Protein AF-A0A2I0VEV7-F1 (afdb_monomer_lite)

InterPro domains:
  IPR026055 Fatty acyl-CoA reductase [PTHR11011] (1-109)
  IPR033640 Fatty acyl-CoA reductase, C-terminal [PF03015] (19-109)
  IPR033640 Fatty acyl-CoA reductase, C-terminal [cd09071] (10-108)

Secondary structure (DSSP, 8-state):
-HHHHHHHIIIIIHHHHHHHHHHHHTTTS-HHHHHHHHHHHHHHHHHHHHHHHHHT--PPPP-HHHHHHHHHTTT-THHHH----TTTS-HHHIIIIIIHHHHHHHH--

Organism: NCBI:txid906689

Sequence (109 aa):
MTSFHIYMLLHYRLPLETLRLMNLALFRLFPQQYNKYWREYKRVMRLVDIFSPYAFFKGSFDDSNLECLRKAMVNNDEMKLFDFDPVNIEWDDYLINIHMPGVIKYLLK

pLDDT: mean 87.27, std 5.88, range [59.84, 95.69]

Radius of gyration: 21.46 Å; chains: 1; bounding box: 47×20×60 Å

Structure (mmCIF, N/CA/C/O backbone):
data_AF-A0A2I0VEV7-F1
#
_entry.id   AF-A0A2I0VEV7-F1
#
loop_
_atom_site.group_PDB
_atom_site.id
_atom_site.type_symbol
_atom_site.label_atom_id
_atom_site.label_alt_id
_atom_site.label_comp_id
_atom_site.label_asym_id
_atom_site.label_entity_id
_atom_site.label_seq_id
_atom_site.pdbx_PDB_ins_code
_atom_site.Cartn_x
_atom_site.Cartn_y
_atom_site.Cartn_z
_atom_site.occupancy
_atom_site.B_iso_or_equiv
_atom_site.auth_seq_id
_atom_site.auth_comp_id
_atom_site.auth_asym_id
_atom_site.auth_atom_id
_atom_site.pdbx_PDB_model_num
ATOM 1 N N . MET A 1 1 ? -10.908 4.312 -4.552 1.00 81.75 1 MET A N 1
ATOM 2 C CA . MET A 1 1 ? -11.028 5.349 -3.500 1.00 81.75 1 MET A CA 1
ATOM 3 C C . MET A 1 1 ? -12.360 5.307 -2.748 1.00 81.75 1 MET A C 1
ATOM 5 O O . MET A 1 1 ? -12.368 4.775 -1.648 1.00 81.75 1 MET A O 1
ATOM 9 N N . THR A 1 2 ? -13.487 5.786 -3.294 1.00 85.94 2 THR A N 1
ATOM 10 C CA . THR A 1 2 ? -14.745 5.938 -2.521 1.00 85.94 2 THR A CA 1
ATOM 11 C C . THR A 1 2 ? -15.256 4.627 -1.921 1.00 85.94 2 THR A C 1
ATOM 13 O O . THR A 1 2 ? -15.527 4.567 -0.727 1.00 85.94 2 THR A O 1
ATOM 16 N N . SER A 1 3 ? -15.284 3.547 -2.711 1.00 88.69 3 SER A N 1
ATOM 17 C CA . SER A 1 3 ? -15.678 2.216 -2.222 1.00 88.69 3 SER A CA 1
ATOM 18 C C . SER A 1 3 ? -14.768 1.704 -1.099 1.00 88.69 3 SER A C 1
ATOM 20 O O . SER A 1 3 ? -15.251 1.115 -0.137 1.00 88.69 3 SER A O 1
ATOM 22 N N . PHE A 1 4 ? -13.459 1.961 -1.190 1.00 88.19 4 PHE A N 1
ATOM 23 C CA . PHE A 1 4 ? -12.497 1.570 -0.158 1.00 88.19 4 PHE A CA 1
ATOM 24 C C . PHE A 1 4 ? -12.730 2.349 1.143 1.00 88.19 4 PHE A C 1
ATOM 26 O O . PHE A 1 4 ? -12.787 1.756 2.215 1.00 88.19 4 PHE A O 1
ATOM 33 N N . HIS A 1 5 ? -12.932 3.668 1.063 1.00 89.56 5 HIS A N 1
ATOM 34 C CA . HIS A 1 5 ? -13.226 4.479 2.247 1.00 89.56 5 HIS A CA 1
ATOM 35 C C . HIS A 1 5 ? -14.546 4.090 2.912 1.00 89.56 5 HIS A C 1
ATOM 37 O O . HIS A 1 5 ? -14.609 4.059 4.138 1.00 89.56 5 HIS A O 1
ATOM 43 N N . ILE A 1 6 ? -15.580 3.767 2.128 1.00 93.62 6 ILE A N 1
ATOM 44 C CA . ILE A 1 6 ? -16.859 3.275 2.658 1.00 93.62 6 ILE A CA 1
ATOM 45 C C . ILE A 1 6 ? -16.651 1.942 3.384 1.00 93.62 6 ILE A C 1
ATOM 47 O O . ILE A 1 6 ? -17.104 1.791 4.515 1.00 93.62 6 ILE A O 1
ATOM 51 N N . TYR A 1 7 ? -15.909 1.007 2.787 1.00 93.31 7 TYR A N 1
ATOM 52 C CA . TYR A 1 7 ? -15.566 -0.261 3.432 1.00 93.31 7 TYR A CA 1
ATOM 53 C C . TYR A 1 7 ? -14.802 -0.045 4.752 1.00 93.31 7 TYR A C 1
ATOM 55 O O . TYR A 1 7 ? -15.200 -0.572 5.792 1.00 93.31 7 TYR A O 1
ATOM 63 N N . MET A 1 8 ? -13.766 0.802 4.744 1.00 94.12 8 MET A N 1
ATOM 64 C CA . MET A 1 8 ? -12.993 1.147 5.944 1.00 94.12 8 MET A CA 1
ATOM 65 C C . MET A 1 8 ? -13.853 1.803 7.030 1.00 94.12 8 MET A C 1
ATOM 67 O O . MET A 1 8 ? -13.686 1.524 8.221 1.00 94.12 8 MET A O 1
ATOM 71 N N . LEU A 1 9 ? -14.790 2.663 6.628 1.00 94.25 9 LEU A N 1
ATOM 72 C CA . LEU A 1 9 ? -15.732 3.314 7.529 1.00 94.25 9 LEU A CA 1
ATOM 73 C C . LEU A 1 9 ? -16.640 2.284 8.208 1.00 94.25 9 LEU A C 1
ATOM 75 O O . LEU A 1 9 ? -16.722 2.268 9.436 1.00 94.25 9 LEU A O 1
ATOM 79 N N . LEU A 1 10 ? -17.292 1.431 7.416 1.00 95.69 10 LEU A N 1
ATOM 80 C CA . LEU A 1 10 ? -18.288 0.476 7.895 1.00 95.69 10 LEU A CA 1
ATOM 81 C C . LEU A 1 10 ? -17.673 -0.624 8.762 1.00 95.69 10 LEU A C 1
ATOM 83 O O . LEU A 1 10 ? -18.186 -0.907 9.840 1.00 95.69 10 LEU A O 1
ATOM 87 N N . HIS A 1 11 ? -16.566 -1.219 8.317 1.00 93.12 11 HIS A N 1
ATOM 88 C CA . HIS A 1 11 ? -16.007 -2.405 8.966 1.00 93.12 11 HIS A CA 1
ATOM 89 C C . HIS A 1 11 ? -14.988 -2.102 10.065 1.00 93.12 11 HIS A C 1
ATOM 91 O O . HIS A 1 11 ? -14.792 -2.941 10.939 1.00 93.12 11 HIS A O 1
ATOM 97 N N . TYR A 1 12 ? -14.348 -0.928 10.056 1.00 93.94 12 TYR A N 1
ATOM 98 C CA . TYR A 1 12 ? -13.276 -0.626 11.012 1.00 93.94 12 TYR A CA 1
ATOM 99 C C . TYR A 1 12 ? -13.564 0.620 11.838 1.00 93.94 12 TYR A C 1
ATOM 101 O O . TYR A 1 12 ? -13.500 0.560 13.063 1.00 93.94 12 TYR A O 1
ATOM 109 N N . ARG A 1 13 ? -13.918 1.747 11.211 1.00 93.94 13 ARG A N 1
ATOM 110 C CA . ARG A 1 13 ? -14.117 3.003 11.951 1.00 93.94 13 ARG A CA 1
ATOM 111 C C . ARG A 1 13 ? -15.359 2.970 12.841 1.00 93.94 13 ARG A C 1
ATOM 113 O O . ARG A 1 13 ? -15.261 3.379 13.994 1.00 93.94 13 ARG A O 1
ATOM 120 N N . LEU A 1 14 ? -16.497 2.480 12.342 1.00 94.06 14 LEU A N 1
ATOM 121 C CA . LEU A 1 14 ? -17.729 2.387 13.135 1.00 94.06 14 LEU A CA 1
ATOM 122 C C . LEU A 1 14 ? -17.558 1.479 14.370 1.00 94.06 14 LEU A C 1
ATOM 124 O O . LEU A 1 14 ? -17.780 1.978 15.474 1.00 94.06 14 LEU A O 1
ATOM 128 N N . PRO A 1 15 ? -17.079 0.220 14.256 1.00 93.44 15 PRO A N 1
ATOM 129 C CA . PRO A 1 15 ? -16.841 -0.624 15.430 1.00 93.44 15 PRO A CA 1
ATOM 130 C C . PRO A 1 15 ? -15.848 -0.022 16.428 1.00 93.44 15 PRO A C 1
ATOM 132 O O . PRO A 1 15 ? -15.989 -0.197 17.638 1.00 93.44 15 PRO A O 1
ATOM 135 N N . LEU A 1 16 ? -14.848 0.713 15.941 1.00 92.94 16 LEU A N 1
ATOM 136 C CA . LEU A 1 16 ? -13.845 1.356 16.783 1.00 92.94 16 LEU A CA 1
ATOM 137 C C . LEU A 1 16 ? -14.413 2.526 17.596 1.00 92.94 16 LEU A C 1
ATOM 139 O O . LEU A 1 16 ? -14.058 2.691 18.763 1.00 92.94 16 LEU A O 1
ATOM 143 N N . GLU A 1 17 ? -15.321 3.307 17.011 1.00 92.12 17 GLU A N 1
ATOM 144 C CA . GLU A 1 17 ? -16.068 4.342 17.735 1.00 92.12 17 GLU A CA 1
ATOM 145 C C . GLU A 1 17 ? -17.044 3.722 18.744 1.00 92.12 17 GLU A C 1
ATOM 147 O O . GLU A 1 17 ? -17.145 4.199 19.875 1.00 92.12 17 GLU A O 1
ATOM 152 N N . THR A 1 18 ? -17.693 2.603 18.402 1.00 91.12 18 THR A N 1
ATOM 153 C CA . THR A 1 18 ? -18.495 1.832 19.365 1.00 91.12 18 THR A CA 1
ATOM 154 C C . THR A 1 18 ? -17.641 1.375 20.549 1.00 91.12 18 THR A C 1
ATOM 156 O O . THR A 1 18 ? -18.021 1.596 21.700 1.00 91.12 18 THR A O 1
ATOM 159 N N . LEU A 1 19 ? -16.447 0.827 20.292 1.00 89.69 19 LEU A N 1
ATOM 160 C CA . LEU A 1 19 ? -15.495 0.442 21.336 1.00 89.69 19 LEU A CA 1
ATOM 161 C C . LEU A 1 19 ? -15.068 1.646 22.190 1.00 89.69 19 LEU A C 1
ATOM 163 O O . LEU A 1 19 ? -14.940 1.516 23.408 1.00 89.69 19 LEU A O 1
ATOM 167 N N . ARG A 1 20 ? -14.884 2.827 21.584 1.00 89.94 20 ARG A N 1
ATOM 168 C CA . ARG A 1 20 ? -14.563 4.072 22.300 1.00 89.94 20 ARG A CA 1
ATOM 169 C C . ARG A 1 20 ? -15.644 4.430 23.313 1.00 89.94 20 ARG A C 1
ATOM 171 O O . ARG A 1 20 ? -15.326 4.731 24.462 1.00 89.94 20 ARG A O 1
ATOM 178 N N . LEU A 1 21 ? -16.907 4.394 22.889 1.00 90.38 21 LEU A N 1
ATOM 179 C CA . LEU A 1 21 ? -18.056 4.714 23.736 1.00 90.38 21 LEU A CA 1
ATOM 180 C C . LEU A 1 21 ? -18.233 3.683 24.854 1.00 90.38 21 LEU A C 1
ATOM 182 O O . LEU A 1 21 ? -18.394 4.071 26.009 1.00 90.38 21 LEU A O 1
ATOM 186 N N . MET A 1 22 ? -18.118 2.389 24.543 1.00 87.81 22 MET A N 1
ATOM 187 C CA . MET A 1 22 ? -18.156 1.323 25.551 1.00 87.81 22 MET A CA 1
ATOM 188 C C . MET A 1 22 ? -17.044 1.487 26.587 1.00 87.81 22 MET A C 1
ATOM 190 O O . MET A 1 22 ? -17.292 1.381 27.784 1.00 87.81 22 MET A O 1
ATOM 194 N N . ASN A 1 23 ? -15.827 1.808 26.147 1.00 87.81 23 ASN A N 1
ATOM 195 C CA . ASN A 1 23 ? -14.699 2.042 27.040 1.00 87.81 23 ASN A CA 1
ATOM 196 C C . ASN A 1 23 ? -14.937 3.244 27.974 1.00 87.81 23 ASN A C 1
ATOM 198 O O . ASN A 1 23 ? -14.548 3.199 29.136 1.00 87.81 23 ASN A O 1
ATOM 202 N N . LEU A 1 24 ? -15.594 4.308 27.497 1.00 87.38 24 LEU A N 1
ATOM 203 C CA . LEU A 1 24 ? -15.971 5.456 28.332 1.00 87.38 24 LEU A CA 1
ATOM 204 C C . LEU A 1 24 ? -17.077 5.108 29.337 1.00 87.38 24 LEU A C 1
ATOM 206 O O . LEU A 1 24 ? -16.967 5.483 30.501 1.00 87.38 24 LEU A O 1
ATOM 210 N N . ALA A 1 25 ? -18.105 4.376 28.902 1.00 88.50 25 ALA A N 1
ATOM 211 C CA . ALA A 1 25 ? -19.211 3.946 2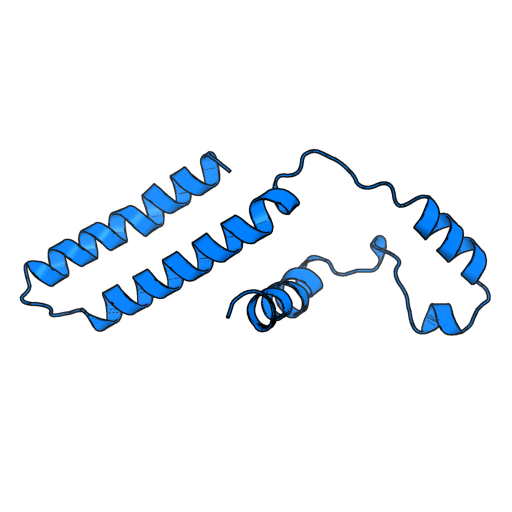9.758 1.00 88.50 25 ALA A CA 1
ATOM 212 C C . ALA A 1 25 ? -18.755 2.970 30.857 1.00 88.50 25 ALA A C 1
ATOM 214 O O . ALA A 1 25 ? -19.263 3.001 31.972 1.00 88.50 25 ALA A O 1
ATOM 215 N N . LEU A 1 26 ? -17.761 2.134 30.556 1.00 84.31 26 LEU A N 1
ATOM 216 C CA . LEU A 1 26 ? -17.196 1.141 31.464 1.00 84.31 26 LEU A CA 1
ATOM 217 C C . LEU A 1 26 ? -15.945 1.657 32.195 1.00 84.31 26 LEU A C 1
ATOM 219 O O . LEU A 1 26 ? -14.969 0.930 32.305 1.00 84.31 26 LEU A O 1
ATOM 223 N N . PHE A 1 27 ? -15.909 2.914 32.647 1.00 82.19 27 PHE A N 1
ATOM 224 C CA . PHE A 1 27 ? -14.800 3.457 33.461 1.00 82.19 27 PHE A CA 1
ATOM 225 C C . PHE A 1 27 ? -13.375 3.201 32.916 1.00 82.19 27 PHE A C 1
ATOM 227 O O . PHE A 1 27 ? -12.425 3.059 33.681 1.00 82.19 27 PHE A O 1
ATOM 234 N N . ARG A 1 28 ? -13.195 3.178 31.589 1.00 79.19 28 ARG A N 1
ATOM 235 C CA . ARG A 1 28 ? -11.918 2.896 30.910 1.00 79.19 28 ARG A CA 1
A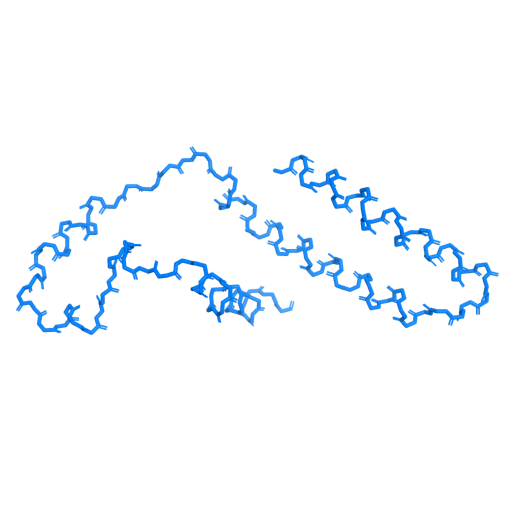TOM 236 C C . ARG A 1 28 ? -11.353 1.494 31.185 1.00 79.19 28 ARG A C 1
ATOM 238 O O . ARG A 1 28 ? -10.168 1.361 31.478 1.00 79.19 28 ARG A O 1
ATOM 245 N N . LEU A 1 29 ? -12.164 0.447 31.039 1.00 77.19 29 LEU A N 1
ATOM 246 C CA . LEU A 1 29 ? -11.697 -0.946 31.150 1.00 77.19 29 LEU A CA 1
ATOM 247 C C . LEU A 1 29 ? -10.748 -1.401 30.021 1.00 77.19 29 LEU A C 1
ATOM 249 O O . LEU A 1 29 ? -9.910 -2.269 30.244 1.00 77.19 29 LEU A O 1
ATOM 253 N N . PHE A 1 30 ? -10.835 -0.822 28.819 1.00 78.75 30 PHE A N 1
ATOM 254 C CA . PHE A 1 30 ? -10.084 -1.264 27.629 1.00 78.75 30 PHE A CA 1
ATOM 255 C C . PHE A 1 30 ? -9.321 -0.146 26.877 1.00 78.75 30 PHE A C 1
ATOM 257 O O . PHE A 1 30 ? -9.332 -0.108 25.640 1.00 78.75 30 PHE A O 1
ATOM 264 N N . PRO A 1 31 ? -8.625 0.791 27.554 1.00 83.38 31 PRO A N 1
ATOM 265 C CA . PRO A 1 31 ? -7.943 1.904 26.898 1.00 83.38 31 PRO A CA 1
ATOM 266 C C . PRO A 1 31 ? -6.778 1.425 26.032 1.00 83.38 31 PRO A C 1
ATOM 268 O O . PRO A 1 31 ? -6.512 2.009 24.984 1.00 83.38 31 PRO A O 1
ATOM 271 N N . GLN A 1 32 ? -6.103 0.347 26.434 1.00 86.38 32 GLN A N 1
ATOM 272 C CA . GLN A 1 32 ? -4.974 -0.212 25.694 1.00 86.38 32 GLN A CA 1
ATOM 273 C C . GLN A 1 32 ? -5.422 -0.809 24.354 1.00 86.38 32 GLN A C 1
ATOM 275 O O . GLN A 1 32 ? -4.841 -0.480 23.320 1.00 86.38 32 GLN A O 1
ATOM 280 N N . GLN A 1 33 ? -6.483 -1.623 24.345 1.00 86.94 33 GLN A N 1
ATOM 281 C CA . GLN A 1 33 ? -7.043 -2.220 23.130 1.00 86.94 33 GLN A CA 1
ATOM 282 C C . GLN A 1 33 ? -7.548 -1.143 22.169 1.00 86.94 33 GLN A C 1
ATOM 284 O O . GLN A 1 33 ? -7.176 -1.162 20.997 1.00 86.94 33 GLN A O 1
ATOM 289 N N . TYR A 1 34 ? -8.327 -0.173 22.662 1.00 88.81 34 TYR A N 1
ATOM 290 C CA . TYR A 1 34 ? -8.796 0.939 21.834 1.00 88.81 34 TYR A CA 1
ATOM 291 C C . TYR A 1 34 ? -7.625 1.710 21.209 1.00 88.81 34 TYR A C 1
ATOM 293 O O . TYR A 1 34 ? -7.585 1.891 19.993 1.00 88.81 34 TYR A O 1
ATOM 301 N N . ASN A 1 35 ? -6.636 2.112 22.016 1.00 90.19 35 ASN A N 1
ATOM 302 C CA . ASN A 1 35 ? -5.481 2.864 21.523 1.00 90.19 35 ASN A CA 1
ATOM 303 C C . ASN A 1 35 ? -4.661 2.066 20.504 1.00 90.19 35 ASN A C 1
ATOM 305 O O . ASN A 1 35 ? -4.203 2.637 19.513 1.00 90.19 35 ASN A O 1
ATOM 309 N N . LYS A 1 36 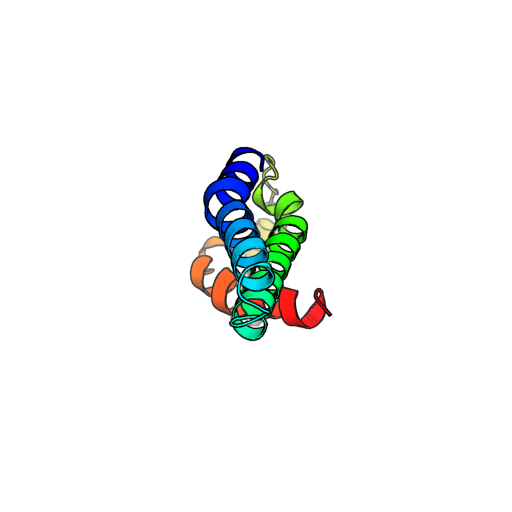? -4.502 0.751 20.712 1.00 92.88 36 LYS A N 1
ATOM 310 C CA . LYS A 1 36 ? -3.847 -0.144 19.754 1.00 92.88 36 LYS A CA 1
ATOM 311 C C . LYS A 1 36 ? -4.587 -0.126 18.416 1.00 92.88 36 LYS A C 1
ATOM 313 O O . LYS A 1 36 ? -3.983 0.225 17.407 1.00 92.88 36 LYS A O 1
ATOM 318 N N . TYR A 1 37 ? -5.886 -0.428 18.404 1.00 93.00 37 TYR A N 1
ATOM 319 C CA . TYR A 1 37 ? -6.677 -0.465 17.169 1.00 93.00 37 TYR A CA 1
ATOM 320 C C . TYR A 1 37 ? -6.763 0.896 16.473 1.00 93.00 37 TYR A C 1
ATOM 322 O O . TYR A 1 37 ? -6.662 0.969 15.252 1.00 93.00 37 TYR A O 1
ATOM 330 N N . TRP A 1 38 ? -6.863 1.987 17.234 1.00 92.62 38 TRP A N 1
ATOM 331 C CA . TRP A 1 38 ? -6.828 3.346 16.696 1.00 92.62 38 TRP A CA 1
ATOM 332 C C . TRP A 1 38 ? -5.506 3.678 16.013 1.00 92.62 38 TRP A C 1
ATOM 334 O O . TRP A 1 38 ? -5.495 4.273 14.933 1.00 92.62 38 TRP A O 1
ATOM 344 N N . ARG A 1 39 ? -4.383 3.262 16.605 1.00 92.25 39 ARG A N 1
ATOM 345 C CA . ARG A 1 39 ? -3.062 3.444 16.003 1.00 92.25 39 ARG A CA 1
ATOM 346 C C . ARG A 1 39 ? -2.914 2.638 14.714 1.00 92.25 39 ARG A C 1
ATOM 348 O O . ARG A 1 39 ? -2.446 3.196 13.724 1.00 92.25 39 ARG A O 1
ATOM 355 N N . GLU A 1 40 ? -3.331 1.372 14.712 1.00 91.31 40 GLU A N 1
ATOM 356 C CA . GLU A 1 40 ? -3.270 0.525 13.513 1.00 91.31 40 GLU A CA 1
ATOM 357 C C . GLU A 1 40 ? -4.184 1.065 12.399 1.00 91.31 40 GLU A C 1
ATOM 359 O O . GLU A 1 40 ? -3.731 1.229 11.268 1.00 91.31 40 GLU A O 1
ATOM 364 N N . TYR A 1 41 ? -5.419 1.473 12.720 1.00 93.81 41 TYR A N 1
ATOM 365 C CA . TYR A 1 41 ? -6.327 2.118 11.762 1.00 93.81 41 TYR A CA 1
ATOM 366 C C . TYR A 1 41 ? -5.694 3.367 11.133 1.00 93.81 41 TYR A C 1
ATOM 368 O O . TYR A 1 41 ? -5.647 3.493 9.910 1.00 93.81 41 TYR A O 1
ATOM 376 N N . LYS A 1 42 ? -5.132 4.275 11.947 1.00 92.00 42 LYS A N 1
ATOM 377 C CA . LYS A 1 42 ? -4.438 5.469 11.431 1.00 92.00 42 LYS A CA 1
ATOM 378 C C . LYS A 1 42 ? -3.242 5.127 10.552 1.00 92.00 42 LYS A C 1
ATOM 380 O O . LYS A 1 42 ? -2.946 5.869 9.619 1.00 92.00 42 LYS A O 1
ATOM 385 N N . ARG A 1 43 ? -2.512 4.059 10.873 1.00 88.06 43 ARG A N 1
ATOM 386 C CA . ARG A 1 43 ? -1.358 3.618 10.087 1.00 88.06 43 ARG A CA 1
ATOM 387 C C . ARG A 1 43 ? -1.794 3.140 8.704 1.00 88.06 43 ARG A C 1
ATOM 389 O O . ARG A 1 43 ? -1.215 3.584 7.720 1.00 88.06 43 ARG A O 1
ATOM 396 N N . VAL A 1 44 ? -2.840 2.316 8.637 1.00 89.69 44 VAL A N 1
ATOM 397 C CA . VAL A 1 44 ? -3.415 1.843 7.369 1.00 89.69 44 VAL A CA 1
ATOM 398 C C . VAL A 1 44 ? -3.963 3.008 6.547 1.00 89.69 44 VAL A C 1
ATOM 400 O O . VAL A 1 44 ? -3.650 3.111 5.368 1.00 89.69 44 VAL A O 1
ATOM 403 N N . MET A 1 45 ? -4.710 3.928 7.162 1.00 91.75 45 MET A N 1
ATOM 404 C CA . MET A 1 45 ? -5.239 5.092 6.443 1.00 91.75 45 MET A CA 1
ATOM 405 C C . MET A 1 45 ? -4.124 5.971 5.861 1.00 91.75 45 MET A C 1
ATOM 407 O O . MET A 1 45 ? -4.203 6.336 4.696 1.00 91.75 45 MET A O 1
ATOM 411 N N . ARG A 1 46 ? -3.042 6.224 6.614 1.00 88.31 46 ARG A N 1
ATOM 412 C CA . ARG A 1 46 ? -1.875 6.959 6.092 1.00 88.31 46 ARG A CA 1
ATOM 413 C C . ARG A 1 46 ? -1.204 6.256 4.913 1.00 88.31 46 ARG A C 1
ATOM 415 O O . ARG A 1 46 ? -0.786 6.924 3.976 1.00 88.31 46 ARG A O 1
ATOM 422 N N . LEU A 1 47 ? -1.093 4.927 4.952 1.00 86.50 47 LEU A N 1
ATOM 423 C CA . LEU A 1 47 ? -0.568 4.162 3.818 1.00 86.50 47 LEU A CA 1
ATOM 424 C C . LEU A 1 47 ? -1.456 4.331 2.589 1.00 86.50 47 LEU A C 1
ATOM 426 O O . LEU A 1 47 ? -0.952 4.599 1.505 1.00 86.50 47 LEU A O 1
ATOM 430 N N . VAL A 1 48 ? -2.771 4.233 2.767 1.00 88.62 48 VAL A N 1
ATOM 431 C CA . VAL A 1 48 ? -3.730 4.432 1.678 1.00 88.62 48 VAL A CA 1
ATOM 432 C C . VAL A 1 48 ? -3.603 5.831 1.096 1.00 88.62 48 VAL A C 1
ATOM 434 O O . VAL A 1 48 ? -3.592 5.953 -0.119 1.00 88.62 48 VAL A O 1
ATOM 437 N N . ASP A 1 49 ? -3.460 6.869 1.917 1.00 87.50 49 ASP A N 1
ATOM 438 C CA . ASP A 1 49 ? -3.313 8.241 1.423 1.00 87.50 49 ASP A CA 1
ATOM 439 C C . ASP A 1 49 ? -2.038 8.410 0.575 1.00 87.50 49 ASP A C 1
ATOM 441 O O . ASP A 1 49 ? -2.076 9.069 -0.463 1.00 87.50 49 ASP A O 1
ATOM 445 N N . ILE A 1 50 ? -0.933 7.760 0.965 1.00 87.06 50 ILE A N 1
ATOM 446 C CA . ILE A 1 50 ? 0.331 7.766 0.207 1.00 87.06 50 ILE A CA 1
ATOM 447 C C . ILE A 1 50 ? 0.201 6.995 -1.104 1.00 87.06 50 ILE A C 1
ATOM 449 O O . ILE A 1 50 ? 0.645 7.474 -2.143 1.00 87.06 50 ILE A O 1
ATOM 453 N N . PHE A 1 51 ? -0.384 5.797 -1.066 1.00 86.38 51 PHE A N 1
ATOM 454 C CA . PHE A 1 51 ? -0.453 4.919 -2.233 1.00 86.38 51 PHE A CA 1
ATOM 455 C C . PHE A 1 51 ? -1.606 5.251 -3.173 1.00 86.38 51 PHE A C 1
ATOM 457 O O . PHE A 1 51 ? -1.541 4.918 -4.351 1.00 86.38 51 PHE A O 1
ATOM 464 N N . SER A 1 52 ? -2.644 5.927 -2.688 1.00 88.06 52 SER A N 1
ATOM 465 C CA . SER A 1 52 ? -3.828 6.297 -3.456 1.00 88.06 52 SER A CA 1
ATOM 466 C C . SER A 1 52 ? -3.529 6.941 -4.817 1.00 88.06 52 SER A C 1
ATOM 468 O O . SER A 1 52 ? -4.056 6.439 -5.816 1.00 88.06 52 SER A O 1
ATOM 470 N N . PRO A 1 53 ? -2.686 7.993 -4.913 1.00 86.31 53 PRO A N 1
ATOM 471 C CA . PRO A 1 53 ? -2.401 8.633 -6.194 1.00 86.31 53 PRO A CA 1
ATOM 472 C C . PRO A 1 53 ? -1.709 7.707 -7.195 1.00 86.31 53 PRO A C 1
ATOM 474 O O . PRO A 1 53 ? -1.803 7.971 -8.385 1.00 86.31 53 PRO A O 1
ATOM 477 N N . TYR A 1 54 ? -1.056 6.635 -6.738 1.00 84.62 54 TYR A N 1
ATOM 478 C CA . TYR A 1 54 ? -0.364 5.670 -7.592 1.00 84.62 54 TYR A CA 1
ATOM 479 C C . TYR A 1 54 ? -1.264 4.475 -7.935 1.00 84.62 54 TYR A C 1
ATOM 481 O O . TYR A 1 54 ? -1.427 4.134 -9.100 1.00 84.62 54 TYR A O 1
ATOM 489 N N . ALA A 1 55 ? -1.915 3.875 -6.936 1.00 83.81 55 ALA A N 1
ATOM 490 C CA . ALA A 1 55 ? -2.734 2.672 -7.091 1.00 83.81 55 ALA A CA 1
ATOM 491 C C . ALA A 1 55 ? -4.065 2.923 -7.820 1.00 83.81 55 ALA A C 1
ATOM 493 O O . ALA A 1 55 ? -4.610 2.017 -8.445 1.00 83.81 55 ALA A O 1
ATOM 494 N N . PHE A 1 56 ? -4.617 4.138 -7.727 1.00 81.81 56 PHE A N 1
ATOM 495 C CA . PHE A 1 56 ? -5.857 4.515 -8.419 1.00 81.81 56 PHE A CA 1
ATOM 496 C C . PHE A 1 56 ? -5.616 5.404 -9.641 1.00 81.81 56 PHE A C 1
ATOM 498 O O . PHE A 1 56 ? -6.580 5.920 -10.218 1.00 81.81 56 PHE A O 1
ATOM 505 N N . PHE A 1 57 ? -4.357 5.588 -10.043 1.00 86.69 57 PHE A N 1
ATOM 506 C CA . PHE A 1 57 ? -4.039 6.269 -11.286 1.00 86.69 57 PHE A CA 1
ATOM 507 C C . PHE A 1 57 ? -4.564 5.444 -12.461 1.00 86.69 57 PHE A C 1
ATOM 509 O O . PHE A 1 57 ? -4.270 4.260 -12.585 1.00 86.69 57 PHE A O 1
ATOM 516 N N . LYS A 1 58 ? -5.373 6.059 -13.327 1.00 86.75 58 LYS A N 1
ATOM 517 C CA . LYS A 1 58 ? -5.971 5.380 -14.490 1.00 86.75 58 LYS A CA 1
ATOM 518 C C . LYS A 1 58 ? -5.096 5.432 -15.747 1.00 86.75 58 LYS A C 1
ATOM 520 O O . LYS A 1 58 ? -5.585 5.132 -16.831 1.00 86.75 58 LYS A O 1
ATOM 525 N N . GLY A 1 59 ? -3.843 5.859 -15.619 1.00 87.44 59 GLY A N 1
ATOM 526 C CA . GLY A 1 59 ? -2.894 5.894 -16.725 1.00 87.44 59 GLY A CA 1
ATOM 527 C C . GLY A 1 59 ? -1.941 4.707 -16.691 1.00 87.44 59 GLY A C 1
ATOM 528 O O . GLY A 1 59 ? -1.681 4.129 -15.638 1.00 87.44 59 GLY A O 1
ATOM 529 N N . SER A 1 60 ? -1.408 4.375 -17.858 1.00 87.62 60 SER A N 1
ATOM 530 C CA . SER A 1 60 ? -0.261 3.487 -18.012 1.00 87.62 60 SER A CA 1
ATOM 531 C C . SER A 1 60 ? 1.013 4.316 -18.144 1.00 87.62 60 SER A C 1
ATOM 533 O O . SER A 1 60 ? 0.987 5.425 -18.682 1.00 87.62 60 SER A O 1
ATOM 535 N N . PHE A 1 61 ? 2.129 3.767 -17.678 1.00 85.88 61 PHE A N 1
ATOM 536 C CA . PHE A 1 61 ? 3.452 4.328 -17.922 1.00 85.88 61 PHE A CA 1
ATOM 537 C C . PHE A 1 61 ? 4.067 3.602 -19.116 1.00 85.88 61 PHE A C 1
ATOM 539 O O . PHE A 1 61 ? 4.068 2.375 -19.140 1.00 85.88 61 PHE A O 1
ATOM 546 N N . ASP A 1 62 ? 4.529 4.359 -20.110 1.00 89.88 62 ASP A N 1
ATOM 547 C CA . ASP A 1 62 ? 5.272 3.809 -21.243 1.00 89.88 62 ASP A CA 1
ATOM 548 C C . ASP A 1 62 ? 6.696 3.453 -20.804 1.00 89.88 62 ASP A C 1
ATOM 550 O O . ASP A 1 62 ? 7.388 4.270 -20.190 1.00 89.88 62 ASP A O 1
ATOM 554 N N . ASP A 1 63 ? 7.127 2.239 -21.126 1.00 90.62 63 ASP A N 1
ATOM 555 C CA . ASP A 1 63 ? 8.457 1.722 -20.832 1.00 90.62 63 ASP A CA 1
ATOM 556 C C . ASP A 1 63 ? 9.311 1.538 -22.099 1.00 90.62 63 ASP A C 1
ATOM 558 O O . ASP A 1 63 ? 10.399 0.969 -22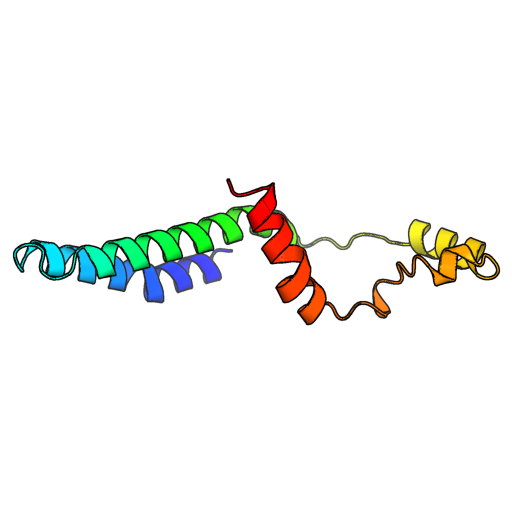.021 1.00 90.62 63 ASP A O 1
ATOM 562 N N . SER A 1 64 ? 8.900 2.093 -23.249 1.00 93.00 64 SER A N 1
ATOM 563 C CA . SER A 1 64 ? 9.610 1.963 -24.534 1.00 93.00 64 SER A CA 1
ATOM 564 C C . SER A 1 64 ? 11.103 2.316 -24.455 1.00 93.00 64 SER A C 1
ATOM 566 O O . SER A 1 64 ? 11.946 1.649 -25.058 1.00 93.00 64 SER A O 1
ATOM 568 N N . ASN A 1 65 ? 11.469 3.344 -23.680 1.00 92.31 65 ASN A N 1
ATOM 569 C CA . ASN A 1 65 ? 12.875 3.714 -23.468 1.00 92.31 65 ASN A CA 1
ATOM 570 C C . ASN A 1 65 ? 13.636 2.673 -22.634 1.00 92.31 65 ASN A C 1
ATOM 572 O O . ASN A 1 65 ? 14.800 2.389 -22.919 1.00 92.31 65 ASN A O 1
ATOM 576 N N . LEU A 1 66 ? 12.984 2.099 -21.619 1.00 88.75 66 LEU A N 1
ATOM 577 C CA . LEU A 1 66 ? 13.553 1.041 -20.787 1.00 88.75 66 LEU A CA 1
ATOM 578 C C . LEU A 1 66 ? 13.737 -0.242 -21.606 1.00 88.75 66 LEU A C 1
ATOM 580 O O . LEU A 1 66 ? 14.773 -0.895 -21.506 1.00 88.75 66 LEU A O 1
ATOM 584 N N . GLU A 1 67 ? 12.779 -0.559 -22.478 1.00 89.88 67 GLU A N 1
ATOM 585 C CA . GLU A 1 67 ? 12.892 -1.658 -23.432 1.00 89.88 67 GLU A CA 1
ATOM 586 C C . GLU A 1 67 ? 14.049 -1.444 -24.416 1.00 89.88 67 GLU A C 1
ATOM 588 O O . GLU A 1 67 ? 14.846 -2.360 -24.638 1.00 89.88 67 GLU A O 1
ATOM 593 N N . CYS A 1 68 ? 14.181 -0.242 -24.986 1.00 91.56 68 CYS A N 1
ATOM 594 C CA . CYS A 1 68 ? 15.309 0.101 -25.854 1.00 91.56 68 CYS A CA 1
ATOM 595 C C . CYS A 1 68 ? 16.650 -0.065 -25.127 1.00 91.56 68 CYS A C 1
ATOM 597 O O . CYS A 1 68 ? 17.578 -0.660 -25.679 1.00 91.56 68 CYS A O 1
ATOM 599 N N . LEU A 1 69 ? 16.744 0.413 -23.882 1.00 89.75 69 LEU A N 1
ATOM 600 C CA . LEU A 1 69 ? 17.943 0.268 -23.060 1.00 89.75 69 LEU A CA 1
ATOM 601 C C . LEU A 1 69 ? 18.270 -1.208 -22.800 1.00 89.75 69 LEU A C 1
ATOM 603 O O . LEU A 1 69 ? 19.410 -1.626 -22.989 1.00 89.75 69 LEU A O 1
ATOM 607 N N . ARG A 1 70 ? 17.267 -2.013 -22.438 1.00 87.44 70 ARG A N 1
ATOM 608 C CA . ARG A 1 70 ? 17.412 -3.457 -22.216 1.00 87.44 70 ARG A CA 1
ATOM 609 C C . ARG A 1 70 ? 17.925 -4.167 -23.469 1.00 87.44 70 ARG A C 1
ATOM 611 O O . ARG A 1 70 ? 18.865 -4.948 -23.390 1.00 87.44 70 ARG A O 1
ATOM 618 N N . LYS A 1 71 ? 17.373 -3.845 -24.644 1.00 87.62 71 LYS A N 1
ATOM 619 C CA . LYS A 1 71 ? 17.842 -4.370 -25.939 1.00 87.62 71 LYS A CA 1
ATOM 620 C C . LYS A 1 71 ? 19.294 -3.980 -26.234 1.00 87.62 71 LYS A C 1
ATOM 622 O O . LYS A 1 71 ? 20.059 -4.817 -26.707 1.00 87.62 71 LYS A O 1
ATOM 627 N N . ALA A 1 72 ? 19.685 -2.740 -25.940 1.00 89.19 72 ALA A N 1
ATOM 628 C CA . ALA A 1 72 ? 21.056 -2.268 -26.138 1.00 89.19 72 ALA A CA 1
ATOM 629 C C . ALA A 1 72 ? 22.069 -2.947 -25.197 1.00 89.19 72 ALA A C 1
ATOM 631 O O . ALA A 1 72 ? 23.234 -3.104 -25.557 1.00 89.19 72 ALA A O 1
ATOM 632 N N . MET A 1 73 ? 21.625 -3.376 -24.013 1.00 87.19 73 MET A N 1
ATOM 633 C CA . MET A 1 73 ? 22.472 -3.959 -22.969 1.00 87.19 73 MET A CA 1
ATOM 634 C C . MET A 1 73 ? 22.529 -5.497 -22.986 1.00 87.19 73 MET A C 1
ATOM 636 O O . MET A 1 73 ? 23.218 -6.070 -22.149 1.00 87.19 73 MET A O 1
ATOM 640 N N . VAL A 1 74 ? 21.889 -6.182 -23.947 1.00 83.00 74 VAL A N 1
ATOM 641 C CA . VAL A 1 74 ? 21.791 -7.664 -24.007 1.00 83.00 74 VAL A CA 1
ATOM 642 C C . VAL A 1 74 ? 23.140 -8.387 -23.871 1.00 83.00 74 VAL A C 1
ATOM 644 O O . VAL A 1 74 ? 23.202 -9.459 -23.275 1.00 83.00 74 VAL A O 1
ATOM 647 N N . ASN A 1 75 ? 24.221 -7.811 -24.404 1.00 83.50 75 ASN A N 1
ATOM 648 C CA . ASN A 1 75 ? 25.563 -8.405 -24.362 1.00 83.50 75 ASN A CA 1
ATOM 649 C C . ASN A 1 75 ? 26.459 -7.829 -23.249 1.00 83.50 75 ASN A C 1
ATOM 651 O O . ASN A 1 75 ? 27.642 -8.156 -23.198 1.00 83.50 75 ASN A O 1
ATOM 655 N N . ASN A 1 76 ? 25.932 -6.951 -22.393 1.00 83.81 76 ASN A N 1
ATOM 656 C CA . ASN A 1 76 ? 26.665 -6.369 -21.275 1.00 83.81 76 ASN A CA 1
ATOM 657 C C . ASN A 1 76 ? 26.497 -7.254 -20.030 1.00 83.81 76 ASN A C 1
ATOM 659 O O . ASN A 1 76 ? 25.378 -7.547 -19.608 1.00 83.81 76 ASN A O 1
ATOM 663 N N . ASP A 1 77 ? 27.606 -7.652 -19.408 1.00 82.69 77 ASP A N 1
ATOM 664 C CA . ASP A 1 77 ? 27.587 -8.443 -18.175 1.00 82.69 77 ASP A CA 1
ATOM 665 C C . ASP A 1 77 ? 26.927 -7.703 -16.997 1.00 82.69 77 ASP A C 1
ATOM 667 O O . ASP A 1 77 ? 26.367 -8.349 -16.112 1.00 82.69 77 ASP A O 1
ATOM 671 N N . GLU A 1 78 ? 26.899 -6.366 -17.007 1.00 79.06 78 GLU A N 1
ATOM 672 C CA . GLU A 1 78 ? 26.175 -5.557 -16.015 1.00 79.06 78 GLU A CA 1
ATOM 673 C C . GLU A 1 78 ? 24.662 -5.803 -16.047 1.00 79.06 78 GLU A C 1
ATOM 675 O O . GLU A 1 78 ? 24.002 -5.718 -15.011 1.00 79.06 78 GLU A O 1
ATOM 680 N N . MET A 1 79 ? 24.105 -6.179 -17.203 1.00 77.44 79 MET A N 1
ATOM 681 C CA . MET A 1 79 ? 22.685 -6.512 -17.311 1.00 77.44 79 MET A CA 1
ATOM 682 C C . MET A 1 79 ? 22.331 -7.786 -16.534 1.00 77.44 79 MET A C 1
ATOM 684 O O . MET A 1 79 ? 21.207 -7.921 -16.064 1.00 77.44 79 MET A O 1
ATOM 688 N N . LYS A 1 80 ? 23.295 -8.692 -16.312 1.00 72.00 80 LYS A N 1
ATOM 689 C CA . LYS A 1 80 ? 23.101 -9.857 -15.430 1.00 72.00 80 LYS A CA 1
ATOM 690 C C . LYS A 1 80 ? 23.057 -9.469 -13.949 1.00 72.00 80 LYS A C 1
ATOM 692 O O . LYS A 1 80 ? 22.512 -10.225 -13.152 1.00 72.00 80 LYS A O 1
ATOM 697 N N . LEU A 1 81 ? 23.650 -8.331 -13.573 1.00 76.50 81 LEU A N 1
ATOM 698 C CA . LEU A 1 81 ? 23.611 -7.806 -12.203 1.00 76.50 81 LEU A CA 1
ATOM 699 C C . LEU A 1 81 ? 22.356 -6.974 -11.925 1.00 76.50 81 LEU A C 1
ATOM 701 O O . LEU A 1 81 ? 21.879 -6.965 -10.792 1.00 76.50 81 LEU A O 1
ATOM 705 N N . PHE A 1 82 ? 21.833 -6.281 -12.936 1.00 71.69 82 PHE A N 1
ATOM 706 C CA . PHE A 1 82 ? 20.689 -5.383 -12.815 1.00 71.69 82 PHE A CA 1
ATOM 707 C C . PHE A 1 82 ? 19.601 -5.771 -13.819 1.00 71.69 82 PHE A C 1
ATOM 709 O O . PHE A 1 82 ? 19.387 -5.068 -14.805 1.00 71.69 82 PHE A O 1
ATOM 716 N N . ASP A 1 83 ? 18.913 -6.888 -13.569 1.00 74.12 83 ASP A N 1
ATOM 717 C CA . ASP A 1 83 ? 17.702 -7.220 -14.322 1.00 74.12 83 ASP A CA 1
ATOM 718 C C . ASP A 1 83 ? 16.563 -6.296 -13.876 1.00 74.12 83 ASP A C 1
ATOM 720 O O . ASP A 1 83 ? 16.046 -6.396 -12.762 1.00 74.12 83 ASP A O 1
ATOM 724 N N . PHE A 1 84 ? 16.221 -5.344 -14.739 1.00 75.75 84 PHE A N 1
ATOM 725 C CA . PHE A 1 84 ? 15.103 -4.423 -14.555 1.00 75.75 84 PHE A CA 1
ATOM 726 C C . PHE A 1 84 ? 13.938 -4.747 -15.498 1.00 75.75 84 PHE A C 1
ATOM 728 O O . PHE A 1 84 ? 13.136 -3.861 -15.794 1.00 75.75 84 PHE A O 1
ATOM 735 N N . ASP A 1 85 ? 13.835 -5.987 -15.994 1.00 84.62 85 ASP A N 1
ATOM 736 C CA . ASP A 1 85 ? 12.655 -6.434 -16.728 1.00 84.62 85 ASP A CA 1
ATOM 737 C C . ASP A 1 85 ? 11.438 -6.523 -15.783 1.00 84.62 85 ASP A C 1
ATOM 739 O O . ASP A 1 85 ? 11.400 -7.389 -14.901 1.00 84.62 85 ASP A O 1
ATOM 743 N N . PRO A 1 86 ? 10.414 -5.662 -15.950 1.00 83.50 86 PRO A N 1
ATOM 744 C CA . PRO A 1 86 ? 9.231 -5.678 -15.095 1.00 83.50 86 PRO A CA 1
ATOM 745 C C . PRO A 1 86 ? 8.437 -6.989 -15.186 1.00 83.50 86 PRO A C 1
ATOM 747 O O . PRO A 1 86 ? 7.631 -7.265 -14.299 1.00 83.50 86 PRO A O 1
ATOM 750 N N . VAL A 1 87 ? 8.644 -7.806 -16.225 1.00 86.94 87 VAL A N 1
ATOM 751 C CA . VAL A 1 87 ? 7.980 -9.108 -16.381 1.00 86.94 87 VAL A CA 1
ATOM 752 C C . VAL A 1 87 ? 8.546 -10.155 -15.419 1.00 86.94 87 VAL A C 1
ATOM 754 O O . VAL A 1 87 ? 7.802 -11.017 -14.955 1.00 86.94 87 VAL A O 1
ATOM 757 N N . ASN A 1 88 ? 9.836 -10.071 -15.085 1.00 87.19 88 ASN A N 1
ATOM 758 C CA . ASN A 1 88 ? 10.506 -11.046 -14.220 1.00 87.19 88 ASN A CA 1
ATOM 759 C C . ASN A 1 88 ? 10.305 -10.755 -12.725 1.00 87.19 88 ASN A C 1
ATOM 761 O O . ASN A 1 88 ? 10.667 -11.575 -11.881 1.00 87.19 88 ASN A O 1
ATOM 765 N N . ILE A 1 89 ? 9.742 -9.594 -12.384 1.00 87.44 89 ILE A N 1
ATOM 766 C CA . ILE A 1 89 ? 9.500 -9.204 -10.997 1.00 87.44 89 ILE A CA 1
ATOM 767 C C . ILE A 1 89 ? 8.307 -9.995 -10.452 1.00 87.44 89 ILE A C 1
ATOM 769 O O . ILE A 1 89 ? 7.187 -9.894 -10.955 1.00 87.44 89 ILE A O 1
ATOM 773 N N . GLU A 1 90 ? 8.524 -10.725 -9.358 1.00 92.31 90 GLU A N 1
ATOM 774 C CA . GLU A 1 90 ? 7.434 -11.261 -8.542 1.00 92.31 90 GLU A CA 1
ATOM 775 C C . GLU A 1 90 ? 6.778 -10.106 -7.772 1.00 92.31 90 GLU A C 1
ATOM 777 O O . GLU A 1 90 ? 7.146 -9.776 -6.645 1.00 92.31 90 GLU A O 1
ATOM 782 N N . TRP A 1 91 ? 5.839 -9.425 -8.432 1.00 90.56 91 TRP A N 1
ATOM 783 C CA . TRP A 1 91 ? 5.266 -8.165 -7.956 1.00 90.56 91 TRP A CA 1
ATOM 784 C C . TRP A 1 91 ? 4.635 -8.255 -6.570 1.00 90.56 91 TRP A C 1
ATOM 786 O O . TRP A 1 91 ? 4.779 -7.317 -5.786 1.00 90.56 91 TRP A O 1
ATOM 796 N N . ASP A 1 92 ? 3.974 -9.367 -6.249 1.00 92.00 92 ASP A N 1
ATOM 797 C CA . ASP A 1 92 ? 3.345 -9.557 -4.942 1.00 92.00 92 ASP A CA 1
ATOM 798 C C . ASP A 1 92 ? 4.395 -9.618 -3.825 1.00 92.00 92 ASP A C 1
ATOM 800 O O . ASP A 1 92 ? 4.285 -8.892 -2.832 1.00 92.00 92 ASP A O 1
ATOM 804 N N . ASP A 1 93 ? 5.450 -10.416 -4.012 1.00 94.12 93 ASP A N 1
ATOM 805 C CA . ASP A 1 93 ? 6.564 -10.508 -3.067 1.00 94.12 93 ASP A CA 1
ATOM 806 C C . ASP A 1 93 ? 7.293 -9.166 -2.942 1.00 94.12 93 ASP A C 1
ATOM 808 O O . ASP A 1 93 ? 7.453 -8.637 -1.838 1.00 94.12 93 ASP A O 1
ATOM 812 N N . TYR A 1 94 ? 7.636 -8.546 -4.074 1.00 91.75 94 TYR A N 1
ATOM 813 C CA . TYR A 1 94 ? 8.303 -7.250 -4.095 1.00 91.75 94 TYR A CA 1
ATOM 814 C C . TYR A 1 94 ? 7.492 -6.185 -3.349 1.00 91.75 94 TYR A C 1
ATOM 816 O O . TYR A 1 94 ? 8.030 -5.471 -2.497 1.00 91.75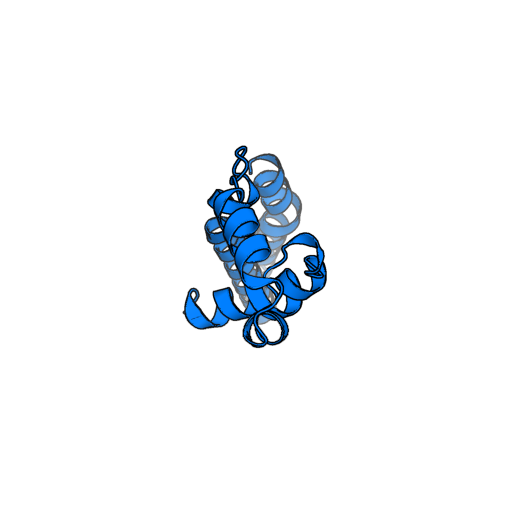 94 TYR A O 1
ATOM 824 N N . LEU A 1 95 ? 6.191 -6.065 -3.625 1.00 90.06 95 LEU A N 1
ATOM 825 C CA . LEU A 1 95 ? 5.356 -5.046 -2.997 1.00 90.06 95 LEU A CA 1
ATOM 826 C C . LEU A 1 95 ? 5.218 -5.276 -1.489 1.00 90.06 95 LEU A C 1
ATOM 828 O O . LEU A 1 95 ? 5.321 -4.319 -0.714 1.00 90.06 95 LEU A O 1
ATOM 832 N N . ILE A 1 96 ? 5.006 -6.527 -1.072 1.00 90.19 96 ILE A N 1
ATOM 833 C CA . ILE A 1 96 ? 4.726 -6.885 0.322 1.00 90.19 96 ILE A CA 1
ATOM 834 C C . ILE A 1 96 ? 5.988 -6.885 1.178 1.00 90.19 96 ILE A C 1
ATOM 836 O O . ILE A 1 96 ? 5.985 -6.312 2.271 1.00 90.19 96 ILE A O 1
ATOM 840 N N . ASN A 1 97 ? 7.061 -7.498 0.691 1.00 93.75 97 ASN A N 1
ATOM 841 C CA . ASN A 1 97 ? 8.246 -7.789 1.490 1.00 93.75 97 ASN A CA 1
ATOM 842 C C . ASN A 1 97 ? 9.358 -6.750 1.316 1.00 93.75 97 ASN A C 1
ATOM 844 O O . ASN A 1 97 ? 10.194 -6.605 2.210 1.00 93.75 97 ASN A O 1
ATOM 848 N N . ILE A 1 98 ? 9.345 -5.972 0.228 1.00 92.12 98 ILE A N 1
ATOM 849 C CA . ILE A 1 98 ? 10.402 -4.997 -0.073 1.00 92.12 98 ILE A CA 1
ATOM 850 C C . ILE A 1 98 ? 9.846 -3.567 -0.092 1.00 92.12 98 ILE A C 1
ATOM 852 O O . ILE A 1 98 ? 10.259 -2.724 0.712 1.00 92.12 98 ILE A O 1
ATOM 856 N N . HIS A 1 99 ? 8.883 -3.282 -0.968 1.00 89.00 99 HIS A N 1
ATOM 857 C CA . HIS A 1 99 ? 8.433 -1.922 -1.256 1.00 89.00 99 HIS A CA 1
ATOM 858 C C . HIS A 1 99 ? 7.683 -1.280 -0.083 1.00 89.00 99 HIS A C 1
ATOM 860 O O . HIS A 1 99 ? 8.097 -0.231 0.417 1.00 89.00 99 HIS A O 1
ATOM 866 N N . MET A 1 100 ? 6.597 -1.901 0.396 1.00 87.56 100 MET A N 1
ATOM 867 C CA . MET A 1 100 ? 5.800 -1.353 1.501 1.00 87.56 100 MET A CA 1
ATOM 868 C C . MET A 1 100 ? 6.622 -1.181 2.791 1.00 87.56 100 MET A C 1
ATOM 870 O O . MET A 1 100 ? 6.549 -0.100 3.387 1.00 87.56 100 MET A O 1
ATOM 874 N N . PRO A 1 101 ? 7.450 -2.156 3.227 1.00 90.00 101 PRO A N 1
ATOM 875 C CA . PRO A 1 101 ? 8.340 -1.973 4.372 1.00 90.00 101 PRO A CA 1
ATOM 876 C C . PRO A 1 101 ? 9.334 -0.824 4.180 1.00 90.00 101 PRO A C 1
ATOM 878 O O . PRO A 1 101 ? 9.555 -0.053 5.117 1.00 90.00 101 PRO A O 1
ATOM 881 N N . GLY A 1 102 ? 9.892 -0.663 2.976 1.00 90.44 102 GLY A N 1
ATOM 882 C CA . GLY A 1 102 ? 10.777 0.451 2.634 1.00 90.44 102 GLY A CA 1
ATOM 883 C C . GLY A 1 102 ? 10.078 1.806 2.760 1.00 90.44 102 GLY A C 1
ATOM 884 O O . GLY A 1 102 ? 10.554 2.686 3.478 1.00 90.44 102 GLY A O 1
ATOM 885 N N . VAL A 1 103 ? 8.903 1.952 2.145 1.00 86.44 103 VAL A N 1
ATOM 886 C CA . VAL A 1 103 ? 8.074 3.165 2.248 1.00 86.44 103 VAL A CA 1
ATOM 887 C C . VAL A 1 103 ? 7.755 3.480 3.707 1.00 86.44 103 VAL A C 1
ATOM 889 O O . VAL A 1 103 ? 7.950 4.608 4.155 1.00 86.44 103 VAL A O 1
ATOM 892 N N . ILE A 1 104 ? 7.339 2.482 4.486 1.00 84.75 104 ILE A N 1
ATOM 893 C CA . ILE A 1 104 ? 7.061 2.659 5.914 1.00 84.75 104 ILE A CA 1
ATOM 894 C C . ILE A 1 104 ? 8.305 3.147 6.660 1.00 84.75 104 ILE A C 1
ATOM 896 O O . ILE A 1 104 ? 8.214 4.077 7.451 1.00 84.75 104 ILE A O 1
ATOM 900 N N . LYS A 1 105 ? 9.465 2.534 6.421 1.00 87.19 105 LYS A N 1
ATOM 901 C CA . LYS A 1 105 ? 10.698 2.842 7.150 1.00 87.19 105 LYS A CA 1
ATOM 902 C C . LYS A 1 105 ? 11.228 4.245 6.853 1.00 87.19 105 LYS A C 1
ATOM 904 O O . LYS A 1 105 ? 11.761 4.890 7.756 1.00 87.19 105 LYS A O 1
ATOM 909 N N . TYR A 1 106 ? 11.126 4.695 5.604 1.00 85.81 106 TYR A N 1
ATOM 910 C CA . TYR A 1 106 ? 11.802 5.911 5.146 1.00 85.81 106 TYR A CA 1
ATOM 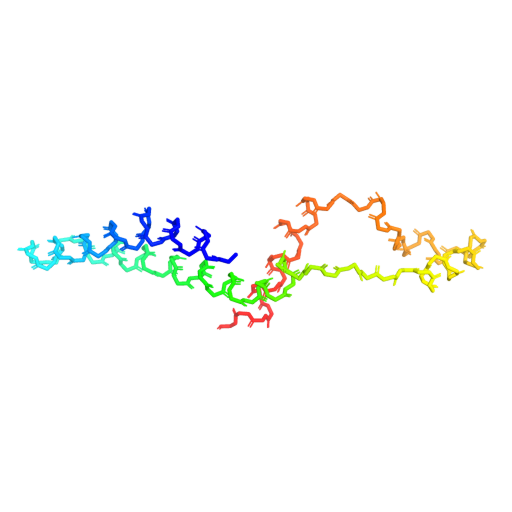911 C C . TYR A 1 106 ? 10.868 7.109 4.942 1.00 85.81 106 TYR A C 1
ATOM 913 O O . TYR A 1 106 ? 11.305 8.239 5.150 1.00 85.81 106 TYR A O 1
ATOM 921 N N . LEU A 1 107 ? 9.600 6.886 4.581 1.00 77.44 107 LEU A N 1
ATOM 922 C CA . LEU A 1 107 ? 8.631 7.955 4.300 1.00 77.44 107 LEU A CA 1
ATOM 923 C C . LEU A 1 107 ? 7.642 8.185 5.450 1.00 77.44 107 LEU A C 1
ATOM 925 O O . LEU A 1 107 ? 7.161 9.301 5.630 1.00 77.44 107 LEU A O 1
ATOM 929 N N . LEU A 1 108 ? 7.357 7.158 6.255 1.00 71.56 108 LEU A N 1
ATOM 930 C CA . LEU A 1 108 ? 6.456 7.243 7.407 1.00 71.56 108 LEU A CA 1
ATOM 931 C C . LEU A 1 108 ? 7.253 7.240 8.721 1.00 71.56 108 LEU A C 1
ATOM 933 O O . LEU A 1 108 ? 7.300 6.231 9.423 1.00 71.56 108 LEU A O 1
ATOM 937 N N . LYS A 1 109 ? 7.864 8.381 9.061 1.00 59.84 109 LYS A N 1
ATOM 938 C CA . LYS A 1 109 ? 8.346 8.641 10.430 1.00 59.84 109 LYS A CA 1
ATOM 939 C C . LYS A 1 109 ? 7.193 8.971 11.382 1.00 59.84 109 LYS A C 1
ATOM 941 O O . LYS A 1 109 ? 6.229 9.652 10.962 1.00 59.84 109 LYS A O 1
#

Foldseek 3Di:
DVVVVVVCCVPQVVVLVVVVVVCVVVVNPDPPVSVVSVVVSVVVVVLCVVCVCPVVDPDDDDCVVVVVVLVVCVPPPVCVVDVPDPVPDPVVCCVPVPVVVVCCVPVPD